Protein AF-A0A0B1SF93-F1 (afdb_monomer_lite)

pLDDT: mean 70.42, std 12.89, range [35.28, 87.88]

Secondary structure (DSSP, 8-state):
-HHHHHHHHTT-HHHHHHHHHHTHHHHHT-HHHHHHHHHHHHHHHHHHHHHHHTT-SS--HHHHHHHHTS-HHHHHHHHHHHHHH-SSHHHHH-TTTHHHHTT-

Foldseek 3Di:
DVQLVVCLVVLPLPSNVVVCVVCVVVQVVDPVSVVCVVVSSLVSLLVVLCVVCQVDLDDDLVVSCVVSVHDSVVNVVSVVCSVVVPPDPVCVSHVPNVVPVVVD

Sequence (104 aa):
MTAMVAAYQENNIDEFQRILERNRESIMQDPFIREHIEELLTNIRTQVLLRLIKPYTRIRLQYLSQQLRVSIAEVKRLLIDTILDEGEPFLNSFPTFFGLIAIF

Organism: Oesophagostomum dentatum (NCBI:txid61180)

InterPro domains:
  IPR000717 Proteasome component (PCI) domain [PF01399] (20-86)
  IPR000717 Proteasome component (PCI) domain [PS50250] (1-104)
  IPR036390 Winged helix DNA-binding domain superfamily [SSF46785] (29-85)
  IPR050871 26S Proteasome and COP9 Signalosome Components [PTHR10678] (1-86)

Structure (mmCIF, N/CA/C/O backbone):
data_AF-A0A0B1SF93-F1
#
_entry.id   AF-A0A0B1SF93-F1
#
loop_
_atom_site.group_PDB
_atom_site.id
_atom_site.type_symbol
_atom_site.label_atom_id
_atom_site.label_alt_id
_atom_site.label_comp_id
_atom_site.label_asym_id
_atom_site.label_entity_id
_atom_site.label_seq_id
_atom_site.pdbx_PDB_ins_code
_atom_site.Cartn_x
_atom_site.Cartn_y
_atom_site.Cartn_z
_atom_site.occupancy
_atom_site.B_iso_or_equiv
_atom_site.au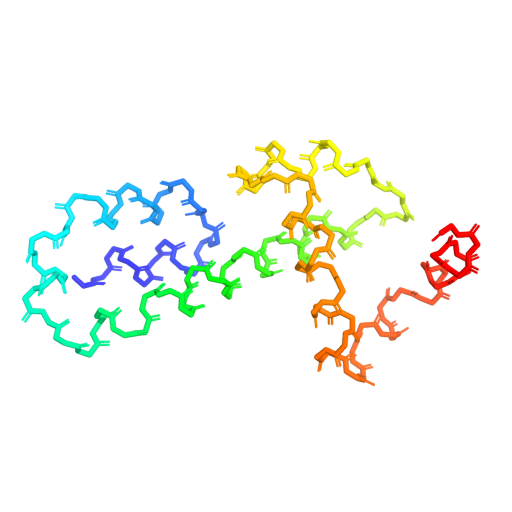th_seq_id
_atom_site.auth_comp_id
_atom_site.auth_asym_id
_atom_site.auth_atom_id
_atom_site.pdbx_PDB_model_num
ATOM 1 N N . MET A 1 1 ? 12.873 7.113 -15.794 1.00 48.88 1 MET A N 1
ATOM 2 C CA . MET A 1 1 ? 13.382 6.725 -14.458 1.00 48.88 1 MET A CA 1
ATOM 3 C C . MET A 1 1 ? 12.989 7.717 -13.354 1.00 48.88 1 MET A C 1
ATOM 5 O O . MET A 1 1 ? 12.508 7.266 -12.327 1.00 48.88 1 MET A O 1
ATOM 9 N N . THR A 1 2 ? 13.083 9.039 -13.548 1.00 59.84 2 THR A N 1
ATOM 10 C CA . THR A 1 2 ? 12.758 10.064 -12.521 1.00 59.84 2 THR A CA 1
ATOM 11 C C . THR A 1 2 ? 11.312 10.061 -12.008 1.00 59.84 2 THR A C 1
ATOM 13 O O . THR A 1 2 ? 11.098 10.258 -10.818 1.00 59.84 2 THR A O 1
ATOM 16 N N . ALA A 1 3 ? 10.321 9.785 -12.860 1.00 61.53 3 ALA A N 1
ATOM 17 C CA . ALA A 1 3 ? 8.909 9.817 -12.453 1.00 61.53 3 ALA A CA 1
ATOM 18 C C . ALA A 1 3 ? 8.531 8.715 -11.442 1.00 61.53 3 ALA A C 1
ATOM 20 O O . ALA A 1 3 ? 7.702 8.931 -10.567 1.00 61.53 3 ALA A O 1
ATOM 21 N N . MET A 1 4 ? 9.157 7.538 -11.535 1.00 60.75 4 MET A N 1
ATOM 22 C CA . MET A 1 4 ? 8.831 6.390 -10.681 1.00 60.75 4 MET A CA 1
ATOM 23 C C . MET A 1 4 ? 9.369 6.571 -9.258 1.00 60.75 4 MET A C 1
ATOM 25 O O . MET A 1 4 ? 8.678 6.274 -8.288 1.00 60.75 4 MET A O 1
ATOM 29 N N . VAL A 1 5 ? 10.577 7.132 -9.148 1.00 63.38 5 VAL A N 1
ATOM 30 C CA . VAL A 1 5 ? 11.184 7.513 -7.866 1.00 63.38 5 VAL A CA 1
ATOM 31 C C . VAL A 1 5 ? 10.408 8.664 -7.223 1.00 63.38 5 VAL A C 1
ATOM 33 O O . VAL A 1 5 ? 10.162 8.622 -6.023 1.00 63.38 5 VAL A O 1
ATOM 36 N N . ALA A 1 6 ? 9.956 9.647 -8.010 1.00 65.06 6 ALA A N 1
ATOM 37 C CA . ALA A 1 6 ? 9.122 10.740 -7.508 1.00 65.06 6 ALA A CA 1
ATOM 38 C C . ALA A 1 6 ? 7.776 10.233 -6.956 1.00 65.06 6 ALA A C 1
ATOM 40 O O . ALA A 1 6 ? 7.430 10.540 -5.821 1.00 65.06 6 ALA A O 1
ATOM 41 N N . ALA A 1 7 ? 7.065 9.370 -7.692 1.00 61.75 7 ALA A N 1
ATOM 42 C CA . ALA A 1 7 ? 5.800 8.793 -7.225 1.00 61.75 7 ALA A CA 1
ATOM 43 C C . ALA A 1 7 ? 5.966 7.893 -5.984 1.00 61.75 7 ALA A C 1
ATOM 45 O O . ALA A 1 7 ? 5.092 7.870 -5.116 1.00 61.75 7 ALA A O 1
ATOM 46 N N . TYR A 1 8 ? 7.101 7.189 -5.875 1.00 61.91 8 TYR A N 1
ATOM 47 C CA . TYR A 1 8 ? 7.473 6.447 -4.668 1.00 61.91 8 TYR A CA 1
ATOM 48 C C . TYR A 1 8 ? 7.674 7.393 -3.474 1.00 61.91 8 TYR A C 1
ATOM 50 O O . TYR A 1 8 ? 7.113 7.170 -2.406 1.00 61.91 8 TYR A O 1
ATOM 58 N N . GLN A 1 9 ? 8.412 8.492 -3.661 1.00 62.09 9 GLN A N 1
ATOM 59 C CA . GLN A 1 9 ? 8.647 9.495 -2.614 1.00 62.09 9 GLN A CA 1
ATOM 60 C C . GLN A 1 9 ? 7.360 10.211 -2.182 1.00 62.09 9 GLN A C 1
ATOM 62 O O . GLN A 1 9 ? 7.160 10.474 -0.995 1.00 62.09 9 GLN A O 1
ATOM 67 N N . GLU A 1 10 ? 6.450 10.469 -3.119 1.00 68.38 10 GLU A N 1
ATOM 68 C CA . GLU A 1 10 ? 5.151 11.082 -2.838 1.00 68.38 10 GLU A CA 1
ATOM 69 C C . GLU A 1 10 ? 4.137 10.111 -2.215 1.00 68.38 10 GLU A C 1
ATOM 71 O O . GLU A 1 10 ? 3.075 10.547 -1.763 1.00 68.38 10 GLU A O 1
ATOM 76 N N . ASN A 1 11 ? 4.46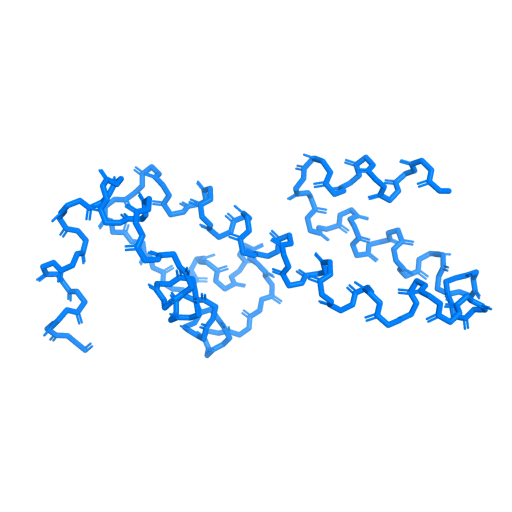7 8.814 -2.111 1.00 66.62 11 ASN A N 1
ATOM 77 C CA . ASN A 1 11 ? 3.583 7.774 -1.577 1.00 66.62 11 ASN A CA 1
ATOM 78 C C . ASN A 1 11 ? 2.228 7.709 -2.313 1.00 66.62 11 ASN A C 1
ATOM 80 O O . ASN A 1 11 ? 1.198 7.335 -1.746 1.00 66.62 11 ASN A O 1
ATOM 84 N N . ASN A 1 12 ? 2.217 8.092 -3.589 1.00 71.38 12 ASN A N 1
ATOM 85 C CA . ASN A 1 12 ? 1.011 8.145 -4.396 1.00 71.38 12 ASN A CA 1
ATOM 86 C C . ASN A 1 12 ? 0.827 6.813 -5.135 1.00 71.38 12 ASN A C 1
ATOM 88 O O . ASN A 1 12 ? 1.359 6.615 -6.228 1.00 71.38 12 ASN A O 1
ATOM 92 N N . ILE A 1 13 ? 0.065 5.894 -4.529 1.00 73.62 13 ILE A N 1
ATOM 93 C CA . ILE A 1 13 ? -0.218 4.556 -5.088 1.00 73.62 13 ILE A CA 1
ATOM 94 C C . ILE A 1 13 ? -0.817 4.663 -6.497 1.00 73.62 13 ILE A C 1
ATOM 96 O O . ILE A 1 13 ? -0.448 3.901 -7.390 1.00 73.62 13 ILE A O 1
ATOM 100 N N . ASP A 1 14 ? -1.717 5.624 -6.704 1.00 75.44 14 ASP A N 1
ATOM 101 C CA . ASP A 1 14 ? -2.404 5.863 -7.971 1.00 75.44 14 ASP A CA 1
ATOM 102 C C . ASP A 1 14 ? -1.441 6.249 -9.094 1.00 75.44 14 ASP A C 1
ATOM 104 O O . ASP A 1 14 ? -1.485 5.710 -10.201 1.00 75.44 14 ASP A O 1
ATOM 108 N N . GLU A 1 15 ? -0.564 7.202 -8.809 1.00 74.06 15 GLU A N 1
ATOM 109 C CA . GLU A 1 15 ? 0.406 7.698 -9.775 1.00 74.06 15 GLU A CA 1
ATOM 110 C C . GLU A 1 15 ? 1.505 6.675 -10.039 1.00 74.06 15 GLU A C 1
ATOM 112 O O . GLU A 1 15 ? 1.866 6.447 -11.194 1.00 74.06 15 GLU A O 1
ATOM 117 N N . PHE A 1 16 ? 1.952 5.975 -8.995 1.00 72.88 16 PHE A N 1
ATOM 118 C CA . PHE A 1 16 ? 2.905 4.886 -9.129 1.00 72.88 16 PHE A CA 1
ATOM 119 C C . PHE A 1 16 ? 2.349 3.775 -10.027 1.00 72.88 16 PHE A C 1
ATOM 121 O O . PHE A 1 16 ? 3.025 3.393 -10.979 1.00 72.88 16 PHE A O 1
ATOM 128 N N . GLN A 1 17 ? 1.102 3.325 -9.812 1.00 73.88 17 GLN A N 1
ATOM 129 C CA . GLN A 1 17 ? 0.444 2.336 -10.678 1.00 73.88 17 GLN A CA 1
ATOM 130 C C . GLN A 1 17 ? 0.327 2.815 -12.128 1.00 73.88 17 GLN A C 1
ATOM 132 O O . GLN A 1 17 ? 0.679 2.070 -13.041 1.00 73.88 17 GLN A O 1
ATOM 137 N N . ARG A 1 18 ? -0.092 4.065 -12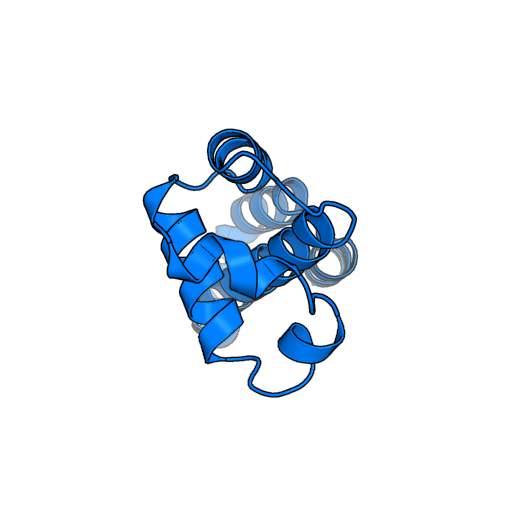.361 1.00 80.19 18 ARG A N 1
ATOM 138 C CA . ARG A 1 18 ? -0.184 4.624 -13.723 1.00 80.19 18 ARG A CA 1
ATOM 139 C C . ARG A 1 18 ? 1.169 4.669 -14.424 1.00 80.19 18 ARG A C 1
ATOM 141 O O . ARG A 1 18 ? 1.255 4.373 -15.614 1.00 80.19 18 ARG A O 1
ATOM 148 N N . ILE A 1 19 ? 2.230 5.050 -13.714 1.00 76.81 19 ILE A N 1
ATOM 149 C CA . ILE A 1 19 ? 3.593 5.078 -14.260 1.00 76.81 19 ILE A CA 1
ATOM 150 C C . ILE A 1 19 ? 4.057 3.658 -14.585 1.00 76.81 19 ILE A C 1
ATOM 152 O O . ILE A 1 19 ? 4.667 3.451 -15.635 1.00 76.81 19 ILE A O 1
ATOM 156 N N . LEU A 1 20 ? 3.734 2.690 -13.730 1.00 74.56 20 LEU A N 1
ATOM 157 C CA . LEU A 1 20 ? 4.026 1.271 -13.924 1.00 74.56 20 LEU A CA 1
ATOM 158 C C . LEU A 1 20 ? 3.346 0.716 -15.176 1.00 74.56 20 LEU A C 1
ATOM 160 O O . LEU A 1 20 ? 3.999 0.089 -16.002 1.00 74.56 20 LEU A O 1
ATOM 164 N N . GLU A 1 21 ? 2.054 0.994 -15.350 1.00 76.12 21 GLU A N 1
ATOM 165 C CA . GLU A 1 21 ? 1.288 0.578 -16.527 1.00 76.12 21 GLU A CA 1
ATOM 166 C C . GLU A 1 21 ? 1.807 1.249 -17.801 1.00 76.12 21 GLU A C 1
ATOM 168 O O . GLU A 1 21 ? 2.013 0.585 -18.816 1.00 76.12 21 GLU A O 1
ATOM 173 N N . ARG A 1 22 ? 2.091 2.555 -17.740 1.00 79.38 22 ARG A N 1
ATOM 174 C CA . ARG A 1 22 ? 2.569 3.337 -18.886 1.00 79.38 22 ARG A CA 1
ATOM 175 C C . ARG A 1 22 ? 3.977 2.951 -19.334 1.00 79.38 22 ARG A C 1
ATOM 177 O O . ARG A 1 22 ? 4.277 3.039 -20.518 1.00 79.38 22 ARG A O 1
ATOM 184 N N . ASN A 1 23 ? 4.838 2.541 -18.404 1.00 72.75 23 ASN A N 1
ATOM 185 C CA . ASN A 1 23 ? 6.214 2.131 -18.689 1.00 72.75 23 ASN A CA 1
ATOM 186 C C . ASN A 1 23 ? 6.382 0.606 -18.661 1.00 72.75 23 ASN A C 1
ATOM 188 O O . ASN A 1 23 ? 7.513 0.126 -18.637 1.00 72.75 23 ASN A O 1
ATOM 192 N N . ARG A 1 24 ? 5.282 -0.161 -18.681 1.00 71.00 24 ARG A N 1
ATOM 193 C CA . ARG A 1 24 ? 5.293 -1.622 -18.538 1.00 71.00 24 ARG A CA 1
ATOM 194 C C . ARG A 1 24 ? 6.208 -2.307 -19.546 1.00 71.00 24 ARG A C 1
ATOM 196 O O . ARG A 1 24 ? 6.918 -3.224 -19.162 1.00 71.00 24 ARG A O 1
ATOM 203 N N . GLU A 1 25 ? 6.234 -1.856 -20.798 1.00 70.06 25 GLU A N 1
ATOM 204 C CA . GLU A 1 25 ? 7.122 -2.427 -21.821 1.00 70.06 25 GLU A CA 1
ATOM 205 C C . GLU A 1 25 ? 8.601 -2.189 -21.505 1.00 70.06 25 GLU A C 1
ATOM 207 O O . GLU A 1 25 ? 9.405 -3.110 -21.600 1.00 70.06 25 GLU A O 1
ATOM 212 N N . SER A 1 26 ? 8.955 -0.982 -21.057 1.00 69.38 26 SER A N 1
ATOM 213 C CA . SER A 1 26 ? 10.332 -0.648 -20.677 1.00 69.38 26 SER A CA 1
ATOM 214 C C . SER A 1 26 ? 10.753 -1.319 -19.366 1.00 69.38 26 SER A C 1
ATOM 216 O O . SER A 1 26 ? 11.926 -1.627 -19.200 1.00 69.38 26 SER A O 1
ATOM 218 N N . ILE A 1 27 ? 9.809 -1.547 -18.447 1.00 68.56 27 ILE A N 1
ATOM 219 C CA . ILE A 1 27 ? 10.033 -2.223 -17.162 1.00 68.56 27 ILE A CA 1
ATOM 220 C C . ILE A 1 27 ? 10.145 -3.739 -17.352 1.00 68.56 27 ILE A C 1
ATOM 222 O O . ILE A 1 27 ? 10.990 -4.372 -16.735 1.00 68.56 27 ILE A O 1
ATOM 226 N N . MET A 1 28 ? 9.329 -4.339 -18.225 1.00 66.75 28 MET A N 1
ATOM 227 C CA . MET A 1 28 ? 9.385 -5.779 -18.507 1.00 66.75 28 MET A CA 1
ATOM 228 C C . MET A 1 28 ? 10.648 -6.201 -19.262 1.00 66.75 28 MET A C 1
ATOM 230 O O . MET A 1 28 ? 10.991 -7.382 -19.233 1.00 66.75 28 MET A O 1
ATOM 234 N N . GLN A 1 29 ? 11.330 -5.262 -19.923 1.00 71.88 29 GLN A N 1
ATOM 235 C CA . GLN A 1 29 ? 12.629 -5.498 -20.555 1.00 71.88 29 GLN A CA 1
ATOM 236 C C . GLN A 1 29 ? 13.796 -5.500 -19.559 1.00 71.88 29 GLN A C 1
ATOM 238 O O . GLN A 1 29 ? 14.875 -5.969 -19.913 1.00 71.88 29 GLN A O 1
ATOM 243 N N . ASP A 1 30 ? 13.589 -5.020 -18.330 1.00 73.69 30 ASP A N 1
ATOM 244 C CA . ASP A 1 30 ? 14.609 -4.976 -17.287 1.00 73.69 30 ASP A CA 1
ATOM 245 C C . ASP A 1 30 ? 14.342 -6.067 -16.225 1.00 73.69 30 ASP A C 1
ATOM 247 O O . ASP A 1 30 ? 13.373 -5.970 -15.461 1.00 73.69 30 ASP A O 1
ATOM 251 N N . PRO A 1 31 ? 15.176 -7.123 -16.155 1.00 72.56 31 PRO A N 1
ATOM 252 C CA . PRO A 1 31 ? 15.021 -8.197 -15.175 1.00 72.56 31 PRO A CA 1
ATOM 253 C C . PRO A 1 31 ? 15.134 -7.711 -13.725 1.00 72.56 31 PRO A C 1
ATOM 255 O O . PRO A 1 31 ? 14.418 -8.215 -12.865 1.00 72.56 31 PRO A O 1
ATOM 258 N N . PHE A 1 32 ? 15.986 -6.713 -13.466 1.00 74.50 32 PHE A N 1
ATOM 259 C CA . PHE A 1 32 ? 16.215 -6.170 -12.129 1.00 74.50 32 PHE A CA 1
ATOM 260 C C . PHE A 1 32 ? 14.985 -5.400 -11.643 1.00 74.50 32 PHE A C 1
ATOM 262 O O . PHE A 1 32 ? 14.479 -5.650 -10.550 1.00 74.50 32 PHE A O 1
ATOM 269 N N . ILE A 1 33 ? 14.432 -4.509 -12.473 1.00 70.06 33 ILE A N 1
ATOM 270 C CA . ILE A 1 33 ? 13.216 -3.771 -12.095 1.00 70.06 33 ILE A CA 1
ATOM 271 C C . ILE A 1 33 ? 12.044 -4.745 -11.906 1.00 70.06 33 ILE A C 1
ATOM 273 O O . ILE A 1 33 ? 11.256 -4.574 -10.981 1.00 70.06 33 ILE A O 1
ATOM 277 N N . ARG A 1 34 ? 11.926 -5.776 -12.751 1.00 71.50 34 ARG A N 1
ATOM 278 C CA . ARG A 1 34 ? 10.831 -6.752 -12.685 1.00 71.50 34 ARG A CA 1
ATOM 279 C C . ARG A 1 34 ? 10.791 -7.542 -11.375 1.00 71.50 34 ARG A C 1
ATOM 281 O O . ARG A 1 34 ? 9.692 -7.791 -10.893 1.00 71.50 34 ARG A O 1
ATOM 288 N N . GLU A 1 35 ? 11.932 -7.942 -10.822 1.00 74.75 35 GLU A N 1
ATOM 289 C CA . GLU A 1 35 ? 11.957 -8.662 -9.539 1.00 74.75 35 GLU A CA 1
ATOM 290 C C . GLU A 1 35 ? 11.689 -7.731 -8.351 1.00 74.75 35 GLU A C 1
ATOM 292 O O . GLU A 1 35 ? 10.963 -8.097 -7.431 1.00 74.75 35 GLU A O 1
ATOM 297 N N . HIS A 1 36 ? 12.186 -6.493 -8.392 1.00 76.50 36 HIS A N 1
ATOM 298 C CA . HIS A 1 36 ? 12.043 -5.560 -7.270 1.00 76.50 36 HIS A CA 1
ATOM 299 C C . HIS A 1 36 ? 10.732 -4.758 -7.269 1.00 76.50 36 HIS A C 1
ATOM 301 O O . HIS A 1 36 ? 10.392 -4.123 -6.270 1.00 76.50 36 HIS A O 1
ATOM 307 N N . ILE A 1 37 ? 9.965 -4.756 -8.365 1.00 75.88 37 ILE A N 1
ATOM 308 C CA . ILE A 1 37 ? 8.754 -3.931 -8.464 1.00 75.88 37 ILE A CA 1
ATOM 309 C C . ILE A 1 37 ? 7.623 -4.397 -7.542 1.00 75.88 37 ILE A C 1
ATOM 311 O O . ILE A 1 37 ? 6.876 -3.566 -7.022 1.00 75.88 37 ILE A O 1
ATOM 315 N N . GLU A 1 38 ? 7.492 -5.707 -7.323 1.00 74.81 38 GLU A N 1
ATOM 316 C CA . GLU A 1 38 ? 6.483 -6.263 -6.413 1.00 74.81 38 GLU A CA 1
ATOM 317 C C . GLU A 1 38 ? 6.789 -5.891 -4.958 1.00 74.81 38 GLU A C 1
ATOM 319 O O . GLU A 1 38 ? 5.892 -5.500 -4.205 1.00 74.81 38 GLU A O 1
ATOM 324 N N . GLU A 1 39 ? 8.068 -5.917 -4.588 1.00 78.69 39 GLU A N 1
ATOM 325 C CA . GLU A 1 39 ? 8.552 -5.476 -3.282 1.00 78.69 39 GLU A CA 1
ATOM 326 C C . GLU A 1 39 ? 8.333 -3.967 -3.091 1.00 78.69 39 GLU A C 1
ATOM 328 O O . GLU A 1 39 ? 7.756 -3.543 -2.093 1.00 78.69 39 GLU A O 1
ATOM 333 N N . LEU A 1 40 ? 8.675 -3.145 -4.090 1.00 77.44 40 LEU A N 1
ATOM 334 C CA . LEU A 1 40 ? 8.424 -1.698 -4.073 1.00 77.44 40 LEU A CA 1
ATOM 335 C C . LEU A 1 40 ? 6.934 -1.362 -3.911 1.00 77.44 40 LEU A C 1
ATOM 337 O O . LEU A 1 40 ? 6.585 -0.462 -3.145 1.00 77.44 40 LEU A O 1
ATOM 341 N N . LEU A 1 41 ? 6.047 -2.085 -4.602 1.00 76.69 41 LEU A N 1
ATOM 342 C CA . LEU A 1 41 ? 4.597 -1.924 -4.461 1.00 76.69 41 LEU A CA 1
ATOM 343 C C . LEU A 1 41 ? 4.121 -2.267 -3.050 1.00 76.69 41 LEU A C 1
ATOM 345 O O . LEU A 1 41 ? 3.269 -1.566 -2.499 1.00 76.69 41 LEU A O 1
ATOM 349 N N . THR A 1 42 ? 4.663 -3.336 -2.477 1.00 79.31 42 THR A N 1
ATOM 350 C CA . THR A 1 42 ? 4.355 -3.760 -1.110 1.00 79.31 42 THR A CA 1
ATOM 351 C C . THR A 1 42 ? 4.831 -2.705 -0.112 1.00 79.31 42 THR A C 1
ATOM 353 O O . THR A 1 42 ? 4.044 -2.250 0.715 1.00 79.31 42 THR A O 1
ATOM 356 N N . ASN A 1 43 ? 6.048 -2.192 -0.287 1.00 80.19 43 ASN A N 1
ATOM 357 C CA . ASN A 1 43 ? 6.633 -1.156 0.560 1.00 80.19 43 ASN A CA 1
ATOM 358 C C . ASN A 1 43 ? 5.843 0.159 0.526 1.00 80.19 43 ASN A C 1
ATOM 360 O O . ASN A 1 43 ? 5.536 0.701 1.588 1.00 80.19 43 ASN A O 1
ATOM 364 N N . ILE A 1 44 ? 5.439 0.660 -0.652 1.00 80.25 44 ILE A N 1
ATOM 365 C CA . ILE A 1 44 ? 4.592 1.869 -0.733 1.00 80.25 44 ILE A CA 1
ATOM 366 C C . ILE A 1 44 ? 3.260 1.637 -0.017 1.00 80.25 44 ILE A C 1
ATOM 368 O O . ILE A 1 44 ? 2.805 2.497 0.736 1.00 80.25 44 ILE A O 1
ATOM 372 N N . ARG A 1 45 ? 2.615 0.482 -0.234 1.00 80.50 45 ARG A N 1
ATOM 373 C CA . ARG A 1 45 ? 1.338 0.163 0.423 1.00 80.50 45 ARG A CA 1
ATOM 374 C C . ARG A 1 45 ? 1.485 0.164 1.938 1.00 80.50 45 ARG A C 1
ATOM 376 O O . ARG A 1 45 ? 0.641 0.752 2.609 1.00 80.50 45 ARG A O 1
ATOM 383 N N . THR A 1 46 ? 2.559 -0.419 2.460 1.00 80.56 46 THR A N 1
ATOM 384 C CA . THR A 1 46 ? 2.869 -0.419 3.893 1.00 80.56 46 THR A CA 1
ATOM 385 C C . THR A 1 46 ? 3.142 0.993 4.414 1.00 80.56 46 THR A C 1
ATOM 387 O O . THR A 1 46 ? 2.566 1.391 5.424 1.00 80.56 46 THR A O 1
ATOM 390 N N . GLN A 1 47 ? 3.922 1.817 3.708 1.00 78.19 47 GLN A N 1
ATOM 391 C CA . GLN A 1 47 ? 4.175 3.205 4.122 1.00 78.19 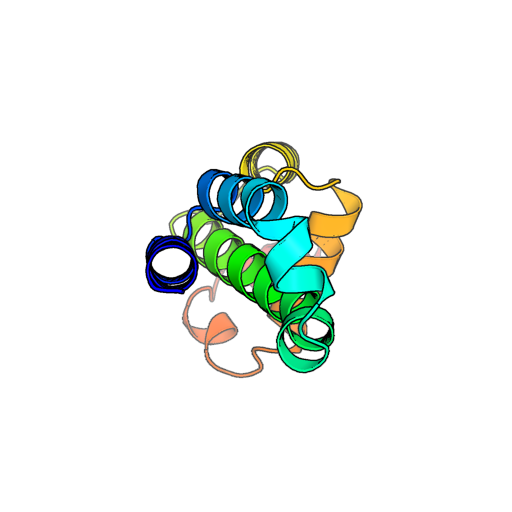47 GLN A CA 1
ATOM 392 C C . GLN A 1 47 ? 2.897 4.055 4.145 1.00 78.19 47 GLN A C 1
ATOM 394 O O . GLN A 1 47 ? 2.650 4.805 5.095 1.00 78.19 47 GLN A O 1
ATOM 399 N N . VAL A 1 48 ? 2.047 3.915 3.127 1.00 81.06 48 VAL A N 1
ATOM 400 C CA . VAL A 1 48 ? 0.746 4.592 3.063 1.00 81.06 48 VAL A CA 1
ATOM 401 C C . VAL A 1 48 ? -0.181 4.088 4.165 1.00 81.06 48 VAL A C 1
ATOM 403 O O . VAL A 1 48 ? -0.833 4.904 4.816 1.00 81.06 48 VAL A O 1
ATOM 406 N N . LEU A 1 49 ? -0.208 2.777 4.426 1.00 81.44 49 LEU A N 1
ATOM 407 C CA . LEU A 1 49 ? -0.956 2.174 5.530 1.00 81.44 49 LEU A CA 1
ATOM 408 C C . LEU A 1 49 ? -0.543 2.796 6.866 1.00 81.44 49 LEU A C 1
ATOM 410 O O . LEU A 1 49 ? -1.399 3.321 7.574 1.00 81.44 49 LEU A O 1
ATOM 414 N N . LEU A 1 50 ? 0.757 2.803 7.168 1.00 78.62 50 LEU A N 1
ATOM 415 C CA . LEU A 1 50 ? 1.337 3.383 8.380 1.00 78.62 50 LEU A CA 1
ATOM 416 C C . LEU A 1 50 ? 0.958 4.857 8.541 1.00 78.62 50 LEU A C 1
ATOM 418 O O . LEU A 1 50 ? 0.506 5.286 9.604 1.00 78.62 50 LEU A O 1
ATOM 422 N N . ARG A 1 51 ? 1.078 5.644 7.470 1.00 78.31 51 ARG A N 1
ATOM 423 C CA . ARG A 1 51 ? 0.712 7.064 7.481 1.00 78.31 51 ARG A CA 1
ATOM 424 C C . ARG A 1 51 ? -0.784 7.275 7.709 1.00 78.31 51 ARG A C 1
ATOM 426 O O . ARG A 1 51 ? -1.157 8.211 8.415 1.00 78.31 51 ARG A O 1
ATOM 433 N N . LEU A 1 52 ? -1.626 6.422 7.126 1.00 77.06 52 LEU A N 1
ATOM 434 C CA . LEU A 1 52 ? -3.077 6.489 7.269 1.00 77.06 52 LEU A CA 1
ATOM 435 C C . LEU A 1 52 ? -3.542 6.070 8.655 1.00 77.06 52 LEU A C 1
ATOM 437 O O . LEU A 1 52 ? -4.487 6.671 9.143 1.00 77.06 52 LEU A O 1
ATOM 441 N N . ILE A 1 53 ? -2.917 5.078 9.292 1.00 77.81 53 ILE A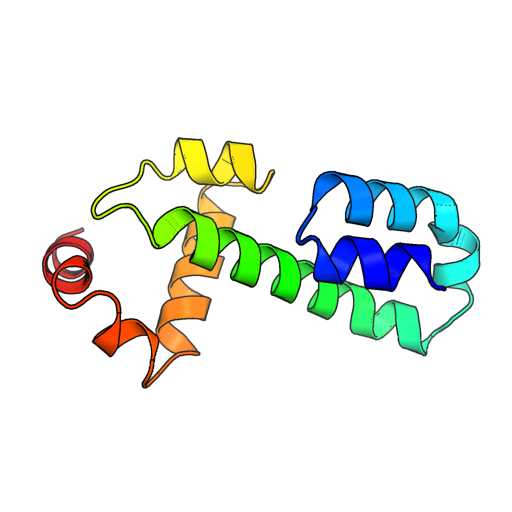 N 1
ATOM 442 C CA . ILE A 1 53 ? -3.302 4.646 10.644 1.00 77.81 53 ILE A CA 1
ATOM 443 C C . ILE A 1 53 ? -2.732 5.564 11.731 1.00 77.81 53 ILE A C 1
ATOM 445 O O . ILE A 1 53 ? -3.360 5.715 12.774 1.00 77.81 53 ILE A O 1
ATOM 449 N N . LYS A 1 54 ? -1.607 6.252 11.479 1.00 74.62 54 LYS A N 1
ATOM 450 C CA . LYS A 1 54 ? -0.903 7.057 12.489 1.00 74.62 54 LYS A CA 1
ATOM 451 C C . LYS A 1 54 ? -1.709 8.130 13.226 1.00 74.62 54 LYS A C 1
ATOM 453 O O . LYS A 1 54 ? -1.536 8.254 14.436 1.00 74.62 54 LYS A O 1
ATOM 458 N N . PRO A 1 55 ? -2.580 8.915 12.578 1.00 77.62 55 PRO A N 1
ATOM 459 C CA . PRO A 1 55 ? -3.365 9.917 13.290 1.00 77.62 55 PRO A CA 1
ATOM 460 C C . PRO A 1 55 ? -4.619 9.347 13.974 1.00 77.62 55 PRO A C 1
ATOM 462 O O . PRO A 1 55 ? -5.291 10.086 14.692 1.00 77.62 55 PRO A O 1
ATOM 465 N N . TYR A 1 56 ? -4.969 8.070 13.772 1.00 74.88 56 TYR A N 1
ATOM 466 C CA . TYR A 1 56 ? -6.221 7.504 14.273 1.00 74.88 56 TYR A CA 1
ATOM 467 C C . TYR A 1 56 ? -5.985 6.429 15.324 1.00 74.88 56 TYR A C 1
ATOM 469 O O . TYR A 1 56 ? -5.236 5.485 15.126 1.00 74.88 56 TYR A O 1
ATOM 477 N N . THR A 1 57 ? -6.735 6.500 16.419 1.00 65.06 57 THR A N 1
ATOM 478 C CA . THR A 1 57 ? -6.767 5.438 17.437 1.00 65.06 57 THR A CA 1
ATOM 479 C C . THR A 1 57 ? -7.714 4.294 17.054 1.00 65.06 57 THR A C 1
ATOM 481 O O . THR A 1 57 ? -7.638 3.208 17.616 1.00 65.06 57 THR A O 1
ATOM 484 N N . ARG A 1 58 ? -8.641 4.531 16.114 1.00 73.19 58 ARG A N 1
ATOM 485 C CA . ARG A 1 58 ? -9.576 3.535 15.567 1.00 73.19 58 ARG A CA 1
ATOM 486 C C . ARG A 1 58 ? -9.884 3.865 14.113 1.00 73.19 58 ARG A C 1
ATOM 488 O O . ARG A 1 58 ? -10.261 4.993 13.808 1.00 73.19 58 ARG A O 1
ATOM 495 N N . ILE A 1 59 ? -9.790 2.874 13.232 1.00 81.31 59 ILE A N 1
ATOM 496 C CA . ILE A 1 59 ? -10.050 3.033 11.799 1.00 81.31 59 ILE A CA 1
ATOM 497 C C . ILE A 1 59 ? -10.846 1.842 11.268 1.00 81.31 59 ILE A C 1
ATOM 499 O O . ILE A 1 59 ? -10.668 0.706 11.706 1.00 81.31 59 ILE A O 1
ATOM 503 N N . ARG A 1 60 ? -11.763 2.091 10.328 1.00 83.44 60 ARG A N 1
ATOM 504 C CA . ARG A 1 60 ? -12.518 1.017 9.672 1.00 83.44 60 ARG A CA 1
ATOM 505 C C . ARG A 1 60 ? -11.661 0.382 8.581 1.00 83.44 60 ARG A C 1
ATOM 507 O O . ARG A 1 60 ? -11.222 1.079 7.671 1.00 83.44 60 ARG A O 1
ATOM 514 N N . LEU A 1 61 ? -11.517 -0.944 8.602 1.00 82.94 61 LEU A N 1
ATOM 515 C CA . LEU A 1 61 ? -10.792 -1.695 7.563 1.00 82.94 61 LEU A CA 1
ATOM 516 C C . LEU A 1 61 ? -11.341 -1.439 6.150 1.00 82.94 61 LEU A C 1
ATOM 518 O O . LEU A 1 61 ? -10.584 -1.403 5.189 1.00 82.94 61 LEU A O 1
ATOM 522 N N . GLN A 1 62 ? -12.648 -1.201 6.027 1.00 83.44 62 GLN A N 1
ATOM 523 C CA . GLN A 1 62 ? -13.291 -0.837 4.760 1.00 83.44 62 GLN A CA 1
ATOM 524 C C . GLN A 1 62 ? -12.724 0.470 4.183 1.00 83.44 62 GLN A C 1
ATOM 526 O O . GLN A 1 62 ? -12.482 0.559 2.983 1.00 83.44 62 GLN A O 1
ATOM 531 N N . TYR A 1 63 ? -12.448 1.461 5.034 1.00 84.06 63 TYR A N 1
ATOM 532 C CA . TYR A 1 63 ? -11.857 2.729 4.606 1.00 84.06 63 TYR A CA 1
ATOM 533 C C . TYR A 1 63 ? -10.419 2.534 4.112 1.00 84.06 63 TYR A C 1
ATOM 535 O O . TYR A 1 63 ? -10.064 3.023 3.043 1.00 84.06 63 TYR A O 1
ATOM 543 N N . LEU A 1 64 ? -9.625 1.735 4.832 1.00 83.50 64 LEU A N 1
ATOM 544 C CA . LEU A 1 64 ? -8.276 1.362 4.400 1.00 83.50 64 LEU A CA 1
ATOM 545 C C . LEU A 1 64 ? -8.295 0.592 3.074 1.00 83.50 64 LEU A C 1
ATOM 547 O O . LEU A 1 64 ? -7.525 0.911 2.178 1.00 83.50 64 LEU A O 1
ATOM 551 N N . SER A 1 65 ? -9.216 -0.360 2.900 1.00 85.12 65 SER A N 1
ATOM 552 C CA . SER A 1 65 ? -9.332 -1.129 1.653 1.00 85.12 65 SER A CA 1
ATOM 553 C C . SER A 1 65 ? -9.617 -0.241 0.436 1.00 85.12 65 SER A C 1
ATOM 555 O O . SER A 1 65 ? -9.045 -0.448 -0.631 1.00 85.12 65 SER A O 1
ATOM 557 N N . GLN A 1 66 ? -10.437 0.802 0.610 1.00 85.25 66 GLN A N 1
ATOM 558 C CA . GLN A 1 66 ? -10.740 1.771 -0.444 1.00 85.25 66 GLN A CA 1
ATOM 559 C C . GLN A 1 66 ? -9.551 2.687 -0.745 1.00 85.25 66 GLN A C 1
ATOM 561 O O . GLN A 1 66 ? -9.280 2.955 -1.912 1.00 85.25 66 GLN A O 1
ATOM 566 N N . GLN A 1 67 ? -8.834 3.144 0.287 1.00 82.25 67 GLN A N 1
ATOM 567 C CA . GLN A 1 67 ? -7.660 4.007 0.126 1.00 82.25 67 GLN A CA 1
ATOM 568 C C . GLN A 1 67 ? -6.473 3.272 -0.507 1.00 82.25 67 GLN A C 1
ATOM 570 O O . GLN A 1 67 ? -5.834 3.805 -1.406 1.00 82.25 67 GLN A O 1
ATOM 575 N N . LEU A 1 68 ? -6.198 2.036 -0.083 1.00 81.81 68 LEU A N 1
ATOM 576 C CA . LEU A 1 68 ? -5.089 1.240 -0.611 1.00 81.81 68 LEU A CA 1
ATOM 577 C C . LEU A 1 68 ? -5.446 0.455 -1.884 1.00 81.81 68 LEU A C 1
ATOM 579 O O . LEU A 1 68 ? -4.561 -0.150 -2.488 1.00 81.81 68 LEU A O 1
ATOM 583 N N . ARG A 1 69 ? -6.724 0.441 -2.289 1.00 80.75 69 ARG A N 1
ATOM 584 C CA . ARG A 1 69 ? -7.257 -0.357 -3.411 1.00 80.75 69 ARG A CA 1
ATOM 585 C C . ARG A 1 69 ? -6.903 -1.841 -3.336 1.00 80.75 69 ARG A C 1
ATOM 587 O O . ARG A 1 69 ? -6.595 -2.481 -4.339 1.00 80.75 69 ARG A O 1
ATOM 594 N N . VAL A 1 70 ? -6.966 -2.397 -2.136 1.00 84.19 70 VAL A N 1
ATOM 595 C CA . VAL A 1 70 ? -6.740 -3.823 -1.894 1.00 84.19 70 VAL A CA 1
ATOM 596 C C . VAL A 1 70 ? -7.920 -4.423 -1.146 1.00 84.19 70 VAL A C 1
ATOM 598 O O . VAL A 1 70 ? -8.733 -3.711 -0.557 1.00 84.19 70 VAL A O 1
ATOM 601 N N . SER A 1 71 ? -8.038 -5.748 -1.169 1.00 87.88 71 SER A N 1
ATOM 602 C CA . SER A 1 71 ? -9.091 -6.433 -0.422 1.00 87.88 71 SER A CA 1
ATOM 603 C C . SER A 1 71 ? -8.909 -6.246 1.090 1.00 87.88 71 SER A C 1
ATOM 605 O O . SER A 1 71 ? -7.799 -6.057 1.582 1.00 87.88 71 SER A O 1
ATOM 607 N N . ILE A 1 72 ? -9.997 -6.355 1.858 1.00 85.44 72 ILE A N 1
ATOM 608 C CA . ILE A 1 72 ? -9.938 -6.294 3.330 1.00 85.44 72 ILE A CA 1
ATOM 609 C C . ILE A 1 72 ? -9.019 -7.390 3.898 1.00 85.44 72 ILE A C 1
ATOM 611 O O . ILE A 1 72 ? -8.342 -7.164 4.900 1.00 85.44 72 ILE A O 1
ATOM 615 N N . ALA A 1 73 ? -8.985 -8.567 3.264 1.00 86.94 73 ALA A N 1
ATOM 616 C CA . ALA A 1 73 ? -8.094 -9.658 3.652 1.00 86.94 73 ALA A CA 1
ATOM 617 C C . ALA A 1 73 ? -6.620 -9.265 3.486 1.00 86.94 73 ALA A C 1
ATOM 619 O O . ALA A 1 73 ? -5.811 -9.543 4.367 1.00 86.94 73 ALA A O 1
ATOM 620 N N . GLU A 1 74 ? -6.300 -8.550 2.409 1.00 83.69 74 GLU A N 1
ATOM 621 C CA . GLU A 1 74 ? -4.947 -8.066 2.155 1.00 83.69 74 GLU A CA 1
ATOM 622 C C . GLU A 1 74 ? -4.552 -6.937 3.106 1.00 83.69 74 GLU A C 1
ATOM 624 O O . GLU A 1 74 ? -3.446 -6.939 3.627 1.00 83.69 74 GLU A O 1
ATOM 629 N N . VAL A 1 75 ? -5.474 -6.020 3.428 1.00 85.38 75 VAL A N 1
ATOM 630 C CA . VAL A 1 75 ? -5.236 -5.004 4.470 1.00 85.38 75 VAL A CA 1
ATOM 631 C C . VAL A 1 75 ? -4.911 -5.667 5.808 1.00 85.38 75 VAL A C 1
ATOM 633 O O . VAL A 1 75 ? -4.011 -5.215 6.507 1.00 85.38 75 VAL A O 1
ATOM 636 N N . LYS A 1 76 ? -5.623 -6.741 6.177 1.00 83.75 76 LYS A N 1
ATOM 637 C CA . LYS A 1 76 ? -5.325 -7.496 7.402 1.00 83.75 76 LYS A CA 1
ATOM 638 C C . LYS A 1 76 ? -3.945 -8.142 7.355 1.00 83.75 76 LYS A C 1
ATOM 640 O O . LYS A 1 76 ? -3.238 -8.052 8.349 1.00 83.75 76 LYS A O 1
ATOM 645 N N . ARG A 1 77 ? -3.571 -8.770 6.235 1.00 84.25 77 ARG A N 1
ATOM 646 C CA . ARG A 1 77 ? -2.228 -9.341 6.056 1.00 84.25 77 ARG A CA 1
ATOM 647 C C . ARG A 1 77 ? -1.155 -8.272 6.187 1.00 84.25 77 ARG A C 1
ATOM 649 O O . ARG A 1 77 ? -0.310 -8.409 7.050 1.00 84.25 77 ARG A O 1
ATOM 656 N N . LEU A 1 78 ? -1.287 -7.163 5.461 1.00 82.25 78 LEU A N 1
ATOM 657 C CA . LEU A 1 78 ? -0.360 -6.035 5.549 1.00 82.25 78 LEU A CA 1
ATOM 658 C C . LEU A 1 78 ? -0.246 -5.492 6.976 1.00 82.25 78 LEU A C 1
ATOM 660 O O . LEU A 1 78 ? 0.855 -5.211 7.425 1.00 82.25 78 LEU A O 1
ATOM 664 N N . LEU A 1 79 ? -1.356 -5.366 7.712 1.00 79.50 79 LEU A N 1
ATOM 665 C CA . LEU A 1 79 ? -1.327 -4.957 9.121 1.00 79.50 79 LEU A CA 1
ATOM 666 C C . LEU A 1 79 ? -0.579 -5.965 10.000 1.00 79.50 79 LEU A C 1
ATOM 668 O O . LEU A 1 79 ? 0.213 -5.551 10.839 1.00 79.50 79 LEU A O 1
ATOM 672 N N . ILE A 1 80 ? -0.833 -7.263 9.822 1.00 80.81 80 ILE A N 1
ATOM 673 C CA . ILE A 1 80 ? -0.150 -8.330 10.562 1.00 80.81 80 ILE A CA 1
ATOM 674 C C . ILE A 1 80 ? 1.345 -8.312 10.244 1.00 80.81 80 ILE A C 1
ATOM 676 O O . ILE A 1 80 ? 2.142 -8.2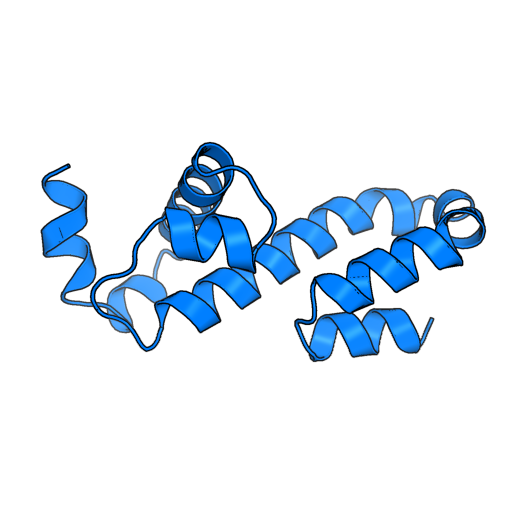74 11.172 1.00 80.81 80 ILE A O 1
ATOM 680 N N . ASP A 1 81 ? 1.710 -8.260 8.965 1.00 78.12 81 ASP A N 1
ATOM 681 C CA . ASP A 1 81 ? 3.098 -8.200 8.510 1.00 78.12 81 ASP A CA 1
ATOM 682 C C . ASP A 1 81 ? 3.790 -6.954 9.070 1.00 78.12 81 ASP A C 1
ATOM 684 O O . ASP A 1 81 ? 4.874 -7.058 9.621 1.00 78.12 81 ASP A O 1
ATOM 688 N N . THR A 1 82 ? 3.125 -5.795 9.057 1.00 74.00 82 THR A N 1
ATOM 689 C CA . THR A 1 82 ? 3.665 -4.549 9.634 1.00 74.00 82 THR A CA 1
ATOM 690 C C . THR A 1 82 ? 3.915 -4.676 11.139 1.00 74.00 82 THR A C 1
ATOM 692 O O . THR A 1 82 ? 4.943 -4.229 11.635 1.00 74.00 82 THR A O 1
ATOM 695 N N . ILE A 1 83 ? 2.989 -5.294 11.880 1.00 74.06 83 ILE A N 1
ATOM 696 C CA . ILE A 1 83 ? 3.134 -5.521 13.326 1.00 74.06 83 ILE A CA 1
ATOM 697 C C . ILE A 1 83 ? 4.247 -6.540 13.620 1.00 74.06 83 ILE A C 1
ATOM 699 O O . ILE A 1 83 ? 4.935 -6.412 14.630 1.00 74.06 83 ILE A O 1
ATOM 703 N N . LEU A 1 84 ? 4.394 -7.563 12.774 1.00 71.75 84 LEU A N 1
ATOM 704 C CA . LEU A 1 84 ? 5.398 -8.618 12.922 1.00 71.75 84 LEU A CA 1
ATOM 705 C C . LEU A 1 84 ? 6.810 -8.144 12.555 1.00 71.75 84 LEU A C 1
ATOM 707 O O . LEU A 1 84 ? 7.767 -8.569 13.198 1.00 71.75 84 LEU A O 1
ATOM 711 N N . ASP A 1 85 ? 6.936 -7.289 11.540 1.00 65.62 85 ASP A N 1
ATOM 712 C CA . ASP A 1 85 ? 8.214 -6.801 11.013 1.00 65.62 85 ASP A CA 1
ATOM 713 C C . ASP A 1 85 ? 8.772 -5.635 11.859 1.00 65.62 85 ASP A C 1
ATOM 715 O O . ASP A 1 85 ? 9.975 -5.551 12.112 1.00 65.62 85 ASP A O 1
ATOM 719 N N . GLU A 1 86 ? 7.907 -4.768 12.408 1.00 55.69 86 GLU A N 1
ATOM 720 C CA . GLU A 1 86 ? 8.316 -3.656 13.279 1.00 55.69 86 GLU A CA 1
ATOM 721 C C . GLU A 1 86 ? 8.352 -4.039 14.772 1.00 55.69 86 GLU A C 1
ATOM 723 O O . GLU A 1 86 ? 7.539 -3.593 15.584 1.00 55.69 86 GLU A O 1
ATOM 728 N N . GLY A 1 87 ? 9.369 -4.805 15.168 1.00 48.12 87 GLY A N 1
ATOM 729 C CA . GLY A 1 87 ? 9.597 -5.206 16.563 1.00 48.12 87 GLY A CA 1
ATOM 730 C C . GLY A 1 87 ? 9.919 -4.089 17.578 1.00 48.12 87 GLY A C 1
ATOM 731 O O . GLY A 1 87 ? 9.984 -4.387 18.764 1.00 48.12 87 GLY A O 1
ATOM 732 N N . GLU A 1 88 ? 10.105 -2.818 17.192 1.00 47.81 88 GLU A N 1
ATOM 733 C CA . GLU A 1 88 ? 10.563 -1.756 18.125 1.00 47.81 88 GLU A CA 1
ATOM 734 C C . GLU A 1 88 ? 9.901 -0.358 17.941 1.00 47.81 88 GLU A C 1
ATOM 736 O O . GLU A 1 88 ? 9.521 0.260 18.942 1.00 47.81 88 GLU A O 1
ATOM 741 N N . PRO A 1 89 ? 9.681 0.193 16.723 1.00 52.00 89 PRO A N 1
ATOM 742 C CA . PRO A 1 89 ? 9.110 1.542 16.577 1.00 52.00 89 PRO A CA 1
ATOM 743 C C . PRO A 1 89 ? 7.571 1.605 16.633 1.00 52.00 89 PRO A C 1
ATOM 745 O O . PRO A 1 89 ? 7.020 2.605 17.106 1.00 52.00 89 PRO A O 1
ATOM 748 N N . PHE A 1 90 ? 6.860 0.558 16.199 1.00 52.78 90 PHE A N 1
ATOM 749 C CA . PHE A 1 90 ? 5.389 0.540 16.157 1.00 52.78 90 PHE A CA 1
ATOM 750 C C . PHE A 1 90 ? 4.767 0.509 17.561 1.00 52.78 90 PHE A C 1
ATOM 752 O O . PHE A 1 90 ? 3.810 1.233 17.853 1.00 52.78 90 PHE A O 1
ATOM 759 N N . LEU A 1 91 ? 5.381 -0.268 18.464 1.00 50.75 91 LEU A N 1
ATOM 760 C CA . LEU A 1 91 ? 5.002 -0.388 19.877 1.00 50.75 91 LEU A CA 1
ATOM 761 C C . LEU A 1 91 ? 5.088 0.957 20.613 1.00 50.75 91 LEU A C 1
ATOM 763 O O . LEU A 1 91 ? 4.226 1.278 21.431 1.00 50.75 91 LEU A O 1
ATOM 767 N N . ASN A 1 92 ? 6.086 1.775 20.271 1.00 50.41 92 ASN A N 1
ATOM 768 C CA . ASN A 1 92 ? 6.315 3.078 20.891 1.00 50.41 92 ASN A CA 1
ATOM 769 C C . ASN A 1 92 ? 5.416 4.192 20.327 1.00 50.41 92 ASN A C 1
ATOM 771 O O . ASN A 1 92 ? 5.158 5.177 21.019 1.00 50.41 92 ASN A O 1
ATOM 775 N N . SER A 1 93 ? 4.913 4.058 19.092 1.00 52.72 93 SER A N 1
ATOM 776 C CA . SER A 1 93 ? 4.027 5.064 18.483 1.00 52.72 93 SER A CA 1
ATOM 777 C C . SER A 1 93 ? 2.543 4.852 18.818 1.00 52.72 93 SER A C 1
ATOM 779 O O . SER A 1 93 ? 1.768 5.808 18.762 1.00 52.72 93 SER A O 1
ATOM 781 N N . PHE A 1 94 ? 2.143 3.640 19.232 1.00 54.69 94 PHE A N 1
ATOM 782 C CA . PHE A 1 94 ? 0.739 3.295 19.495 1.00 54.69 94 PHE A CA 1
ATOM 783 C C . PHE A 1 94 ? 0.505 2.459 20.772 1.00 54.69 94 PHE A C 1
ATOM 785 O O . PHE A 1 94 ? -0.048 1.356 20.699 1.00 54.69 94 PHE A O 1
ATOM 792 N N . PRO A 1 95 ? 0.818 2.984 21.972 1.00 52.16 95 PRO A N 1
ATOM 793 C CA . PRO A 1 95 ? 0.698 2.238 23.233 1.00 52.16 95 PRO A CA 1
ATOM 794 C C . PRO A 1 95 ? -0.733 1.764 23.563 1.00 52.16 95 PRO A C 1
ATOM 796 O O . PRO A 1 95 ? -0.917 0.821 24.326 1.00 52.16 95 PRO A O 1
ATOM 799 N N . THR A 1 96 ? -1.769 2.380 22.984 1.00 52.34 96 THR A N 1
ATOM 800 C CA . THR A 1 96 ? -3.187 2.042 23.222 1.00 52.34 96 THR A CA 1
ATOM 801 C C . THR A 1 96 ? -3.816 1.133 22.163 1.00 52.34 96 THR A C 1
ATOM 803 O O . THR A 1 96 ? -4.917 0.625 22.376 1.00 52.34 96 THR A O 1
ATOM 806 N N . PHE A 1 97 ? -3.147 0.895 21.034 1.00 48.72 97 PHE A N 1
ATOM 807 C CA . PHE A 1 97 ? -3.710 0.150 19.896 1.00 48.72 97 PHE A CA 1
ATOM 808 C C . PHE A 1 97 ? -3.663 -1.371 20.125 1.00 48.72 97 PHE A C 1
ATOM 810 O O . PHE A 1 97 ? -4.560 -2.096 19.692 1.00 48.72 97 PHE A O 1
ATOM 817 N N . PHE A 1 98 ? -2.701 -1.846 20.925 1.00 49.25 98 PHE A N 1
ATOM 818 C CA . PHE A 1 98 ? -2.607 -3.250 21.345 1.00 49.25 98 PHE A CA 1
ATOM 819 C C . PHE A 1 98 ? -3.729 -3.692 22.292 1.00 49.25 98 PHE A C 1
ATOM 821 O O . PHE A 1 98 ? -4.136 -4.851 22.258 1.00 49.25 98 PHE A O 1
ATOM 828 N N . GLY A 1 99 ? -4.301 -2.772 23.077 1.00 45.34 99 GLY A N 1
ATOM 829 C CA . GLY A 1 99 ? -5.404 -3.091 23.987 1.00 45.34 99 GLY A CA 1
ATOM 830 C C . GLY A 1 99 ? -6.702 -3.504 23.283 1.00 45.34 99 GLY A C 1
ATOM 831 O O . GLY A 1 99 ? -7.579 -4.063 23.930 1.00 45.34 99 GLY A O 1
ATOM 832 N N . LEU A 1 100 ? -6.845 -3.240 21.977 1.00 43.25 100 LEU A N 1
ATOM 833 C CA . LEU A 1 100 ? -8.073 -3.531 21.229 1.00 43.25 100 LEU A CA 1
ATOM 834 C C . LEU A 1 100 ? -7.926 -4.684 20.223 1.00 43.25 100 LEU A C 1
ATOM 836 O O . LEU A 1 100 ? -8.910 -5.368 19.961 1.00 43.25 100 LEU A O 1
ATOM 840 N N . ILE A 1 101 ? -6.725 -4.918 19.677 1.00 43.34 101 ILE A N 1
ATOM 841 C CA . ILE A 1 101 ? -6.477 -6.028 18.735 1.00 43.34 101 ILE A CA 1
ATOM 842 C C . ILE A 1 101 ? -6.343 -7.369 19.473 1.00 43.34 101 ILE A C 1
ATOM 844 O O . ILE A 1 101 ? -6.719 -8.396 18.930 1.00 43.34 101 ILE A O 1
ATOM 848 N N . ALA A 1 102 ? -5.932 -7.379 20.746 1.00 36.69 102 ALA A N 1
ATOM 849 C CA . ALA A 1 102 ? -5.913 -8.605 21.551 1.00 36.69 102 ALA A CA 1
ATOM 850 C C . ALA A 1 102 ? -7.316 -9.137 21.941 1.00 36.69 102 ALA A C 1
ATOM 852 O O . ALA A 1 102 ? -7.403 -10.161 22.615 1.00 36.69 102 ALA A O 1
ATOM 853 N N . ILE A 1 103 ? -8.410 -8.458 21.558 1.00 36.31 103 ILE A N 1
ATOM 854 C CA . ILE A 1 103 ? -9.791 -8.832 21.930 1.00 36.31 103 ILE A CA 1
ATOM 855 C C . ILE A 1 103 ? -10.674 -9.177 20.704 1.00 36.31 103 ILE A C 1
ATOM 857 O O . ILE A 1 103 ? -11.847 -9.504 20.875 1.00 36.31 103 ILE A O 1
ATOM 861 N N . PHE A 1 104 ? -10.144 -9.189 19.474 1.00 35.28 104 PHE A N 1
ATOM 862 C CA . PHE A 1 104 ? -10.897 -9.654 18.294 1.00 35.28 104 PHE A CA 1
ATOM 863 C C . PHE A 1 104 ? -10.088 -10.544 17.357 1.00 35.28 104 PHE A C 1
ATOM 865 O O . PHE A 1 104 ? -8.975 -10.134 16.967 1.00 35.28 104 PHE A O 1
#

Radius of gyration: 15.6 Å; chains: 1; bounding box: 30×21×46 Å